Protein AF-A0A538TXD1-F1 (afdb_monomer_lite)

Foldseek 3Di:
DAADDPQFFKFKDWPDAQKDWADRRDNDTDIDGPAAFKTKMKIWTWGPDVVTDDIDMDIDIDHGHQFAKDKDWDDDDQDDWTKIFIDGPPAPDKAKFKDKQPHGVVVVDDPPDDPQFDWDFDDRNRRMTITHDQPQDKMKIKMKIWGQDPNDTGIYIDIDIDGHHVDRDDDDDDD

pLDDT: mean 81.74, std 13.68, range [39.84, 97.25]

Structure (mmCIF, N/CA/C/O backbone):
data_AF-A0A538TXD1-F1
#
_entry.id   AF-A0A538TXD1-F1
#
loop_
_atom_site.group_PDB
_atom_site.id
_atom_site.type_symbol
_atom_site.label_atom_id
_atom_site.label_alt_id
_atom_site.label_comp_id
_atom_site.label_asym_id
_atom_site.label_entity_id
_atom_site.label_seq_id
_atom_site.pdbx_PDB_ins_code
_atom_site.Cartn_x
_atom_site.Cartn_y
_atom_site.Cartn_z
_atom_site.occupancy
_atom_site.B_iso_or_equiv
_atom_site.auth_seq_id
_atom_site.auth_comp_id
_atom_site.auth_asym_id
_atom_site.auth_atom_id
_atom_site.pdbx_PDB_model_num
ATOM 1 N N . MET A 1 1 ? 9.217 -6.188 -18.928 1.00 66.06 1 MET A N 1
ATOM 2 C CA . MET A 1 1 ? 8.935 -5.368 -20.128 1.00 66.06 1 MET A CA 1
ATOM 3 C C . MET A 1 1 ? 9.423 -6.122 -21.347 1.00 66.06 1 MET A C 1
ATOM 5 O O . MET A 1 1 ? 10.410 -6.843 -21.228 1.00 66.06 1 MET A O 1
ATOM 9 N N . ALA A 1 2 ? 8.739 -5.978 -22.479 1.00 72.44 2 ALA A N 1
ATOM 10 C CA . ALA A 1 2 ? 9.218 -6.485 -23.757 1.00 72.44 2 ALA A CA 1
ATOM 11 C C . ALA A 1 2 ? 9.514 -5.292 -24.669 1.00 72.44 2 ALA A C 1
ATOM 13 O O . ALA A 1 2 ? 8.645 -4.440 -24.839 1.00 72.44 2 ALA A O 1
ATOM 14 N N . GLY A 1 3 ? 10.736 -5.215 -25.188 1.00 69.06 3 GLY A N 1
ATOM 15 C CA . GLY A 1 3 ? 11.165 -4.184 -26.129 1.00 69.06 3 GLY A CA 1
ATOM 16 C C . GLY A 1 3 ? 11.505 -4.797 -27.484 1.00 69.06 3 GLY A C 1
ATOM 17 O O . GLY A 1 3 ? 11.808 -5.986 -27.583 1.00 69.06 3 GLY A O 1
ATOM 18 N N . THR A 1 4 ? 11.491 -3.982 -28.532 1.00 80.31 4 THR A N 1
ATOM 19 C CA . THR A 1 4 ? 11.982 -4.352 -29.866 1.00 80.31 4 THR A CA 1
ATOM 20 C C . THR A 1 4 ? 13.003 -3.319 -30.323 1.00 80.31 4 THR A C 1
ATOM 22 O O . THR A 1 4 ? 12.725 -2.126 -30.276 1.00 80.31 4 THR A O 1
ATOM 25 N N . ALA A 1 5 ? 14.171 -3.769 -30.770 1.00 81.38 5 ALA A N 1
ATOM 26 C CA . ALA A 1 5 ? 15.236 -2.936 -31.308 1.00 81.38 5 ALA A CA 1
ATOM 27 C C . ALA A 1 5 ? 16.031 -3.757 -32.329 1.00 81.38 5 ALA A C 1
ATOM 29 O O . ALA A 1 5 ? 16.152 -4.976 -32.197 1.00 81.38 5 ALA A O 1
ATOM 30 N N . SER A 1 6 ? 16.575 -3.092 -33.341 1.00 85.25 6 SER A N 1
ATOM 31 C CA . SER A 1 6 ? 17.364 -3.707 -34.411 1.00 85.25 6 SER A CA 1
ATOM 32 C C . SER A 1 6 ? 18.495 -2.776 -34.830 1.00 85.25 6 SER A C 1
ATOM 34 O O . SER A 1 6 ? 18.346 -1.563 -34.724 1.00 85.25 6 SER A O 1
ATOM 36 N N . GLY A 1 7 ? 19.598 -3.325 -35.349 1.00 83.31 7 GLY A N 1
ATOM 37 C CA . GLY A 1 7 ? 20.714 -2.512 -35.856 1.00 83.31 7 GLY A CA 1
ATOM 38 C C . GLY A 1 7 ? 21.545 -1.820 -34.767 1.00 83.31 7 GLY A C 1
ATOM 39 O O . GLY A 1 7 ? 22.221 -0.830 -35.036 1.00 83.31 7 GLY A O 1
ATOM 40 N N . GLY A 1 8 ? 21.499 -2.324 -33.533 1.00 89.69 8 GLY A N 1
ATOM 41 C CA . GLY A 1 8 ? 22.258 -1.756 -32.429 1.00 89.69 8 GLY A CA 1
ATOM 42 C C . GLY A 1 8 ? 22.201 -2.578 -31.147 1.00 89.69 8 GLY A C 1
ATOM 43 O O . GLY A 1 8 ? 21.507 -3.593 -31.071 1.00 89.69 8 GLY A O 1
ATOM 44 N N . THR A 1 9 ? 22.949 -2.126 -30.146 1.00 93.06 9 THR A N 1
ATOM 45 C CA . THR A 1 9 ? 23.061 -2.758 -28.828 1.00 93.06 9 THR A CA 1
ATOM 46 C C . THR A 1 9 ? 22.161 -2.025 -27.830 1.00 93.06 9 THR A C 1
ATOM 48 O O . THR A 1 9 ? 22.406 -0.845 -27.572 1.00 93.06 9 THR A O 1
ATOM 51 N N . PRO A 1 10 ? 21.124 -2.676 -27.271 1.00 94.00 10 PRO A N 1
ATOM 52 C CA . PRO A 1 10 ? 20.220 -2.048 -26.315 1.00 94.00 10 PRO A CA 1
ATOM 53 C C . PRO A 1 10 ? 20.827 -1.973 -24.911 1.00 94.00 10 PRO A C 1
ATOM 55 O O . PRO A 1 10 ? 21.564 -2.858 -24.478 1.00 94.00 10 PRO A O 1
ATOM 58 N N . THR A 1 11 ? 20.482 -0.931 -24.164 1.00 95.25 11 THR A N 1
ATOM 59 C CA . THR A 1 11 ? 20.796 -0.796 -22.740 1.00 95.25 11 THR A CA 1
ATOM 60 C C . THR A 1 11 ? 19.689 -0.028 -22.033 1.00 95.25 11 THR A C 1
ATOM 62 O O . THR A 1 11 ? 19.297 1.054 -22.465 1.00 95.25 11 THR A O 1
ATOM 65 N N . TRP A 1 12 ? 19.192 -0.579 -20.930 1.00 96.00 12 TRP A N 1
ATOM 66 C CA . TRP A 1 12 ? 18.224 0.074 -20.058 1.00 96.00 12 TRP A CA 1
ATOM 67 C C . TRP A 1 12 ? 18.912 0.846 -18.929 1.00 96.00 12 TRP A C 1
ATOM 69 O O . TRP A 1 12 ? 19.932 0.423 -18.391 1.00 96.00 12 TRP A O 1
ATOM 79 N N . SER A 1 13 ? 18.320 1.960 -18.511 1.00 96.50 13 SER A N 1
ATOM 80 C CA . SER A 1 13 ? 18.758 2.732 -17.346 1.00 96.50 13 SER A CA 1
ATOM 81 C C . SER A 1 13 ? 17.567 3.294 -16.574 1.00 96.50 13 SER A C 1
ATOM 83 O O . SER A 1 13 ? 16.487 3.499 -17.133 1.00 96.50 13 SER A O 1
ATOM 85 N N . VAL A 1 14 ? 17.753 3.520 -15.271 1.00 96.56 14 VAL A N 1
ATOM 86 C CA . VAL A 1 14 ? 16.757 4.188 -14.424 1.00 96.56 14 VAL A CA 1
ATOM 87 C C . VAL A 1 14 ? 16.9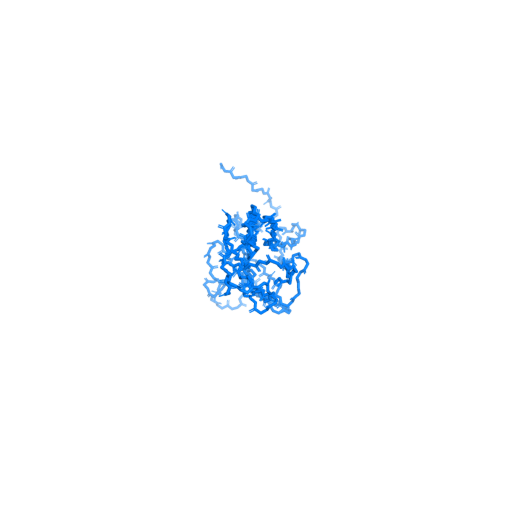79 5.691 -14.516 1.00 96.56 14 VAL A C 1
ATOM 89 O O . VAL A 1 14 ? 18.038 6.181 -14.133 1.00 96.56 14 VAL A O 1
ATOM 92 N N . VAL A 1 15 ? 15.979 6.419 -15.010 1.00 97.25 15 VAL A N 1
ATOM 93 C CA . VAL A 1 15 ? 15.995 7.887 -15.040 1.00 97.25 15 VAL A CA 1
ATOM 94 C C . VAL A 1 15 ? 15.516 8.435 -13.698 1.00 97.25 15 VAL A C 1
ATOM 96 O O . VAL A 1 15 ? 16.112 9.364 -13.157 1.00 97.25 15 VAL A O 1
ATOM 99 N N . SER A 1 16 ? 14.445 7.859 -13.144 1.00 93.94 16 SER A N 1
ATOM 100 C CA . SER A 1 16 ? 13.895 8.244 -11.842 1.00 93.94 16 SER A CA 1
ATOM 101 C C . SER A 1 16 ? 13.027 7.141 -11.227 1.00 93.94 16 SER A C 1
ATOM 103 O O . SER A 1 16 ? 12.546 6.246 -11.923 1.00 93.94 16 SER A O 1
ATOM 105 N N . GLY A 1 17 ? 12.781 7.245 -9.918 1.00 90.00 17 GLY A N 1
ATOM 106 C CA . GLY A 1 17 ? 11.825 6.411 -9.184 1.00 90.00 17 GLY A CA 1
ATOM 107 C C . GLY A 1 17 ? 12.419 5.167 -8.506 1.00 90.00 17 GLY A C 1
ATOM 108 O O . GLY A 1 17 ? 13.592 4.840 -8.698 1.00 90.00 17 GLY A O 1
ATOM 109 N N . PRO A 1 18 ? 11.620 4.476 -7.671 1.00 87.19 18 PRO A N 1
ATOM 110 C CA . PRO A 1 18 ? 12.082 3.374 -6.831 1.00 87.19 18 PRO A CA 1
ATOM 111 C C . PRO A 1 18 ? 12.061 2.046 -7.602 1.00 87.19 18 PRO A C 1
ATOM 113 O O . PRO A 1 18 ? 11.241 1.177 -7.316 1.00 87.19 18 PRO A O 1
ATOM 116 N N . VAL A 1 19 ? 12.926 1.885 -8.608 1.00 91.75 19 VAL A N 1
ATOM 117 C CA . VAL A 1 19 ? 12.963 0.680 -9.458 1.00 91.75 19 VAL A CA 1
ATOM 118 C C . VAL A 1 19 ? 14.360 0.092 -9.616 1.00 91.75 19 VAL A C 1
ATOM 120 O O . VAL A 1 19 ? 15.359 0.804 -9.637 1.00 91.75 19 VAL A O 1
ATOM 123 N N . VAL A 1 20 ? 14.411 -1.231 -9.773 1.00 92.69 20 VAL A N 1
ATOM 124 C CA . VAL A 1 20 ? 15.615 -2.003 -10.100 1.00 92.69 20 VAL A CA 1
ATOM 125 C C . VAL A 1 20 ? 15.367 -2.778 -11.391 1.00 92.69 20 VAL A C 1
ATOM 127 O O . VAL A 1 20 ? 14.340 -3.444 -11.536 1.00 92.69 20 VAL A O 1
ATOM 130 N N . ILE A 1 21 ? 16.310 -2.690 -12.329 1.00 94.88 21 ILE A N 1
ATOM 131 C CA . ILE A 1 21 ? 16.291 -3.436 -13.592 1.00 94.88 21 ILE A CA 1
ATOM 132 C C . ILE A 1 21 ? 17.047 -4.752 -13.379 1.00 94.88 21 ILE A C 1
ATOM 134 O O . ILE A 1 21 ? 18.162 -4.733 -12.865 1.00 94.88 21 ILE A O 1
ATOM 138 N N . GLY A 1 22 ? 16.455 -5.883 -13.770 1.00 94.25 22 GLY A N 1
ATOM 139 C CA . GLY A 1 22 ? 17.062 -7.204 -13.574 1.00 94.25 22 GLY A CA 1
ATOM 140 C C . GLY A 1 22 ? 18.342 -7.402 -14.389 1.00 94.25 22 GLY A C 1
ATOM 141 O O . GLY A 1 22 ? 19.400 -7.666 -13.832 1.00 94.25 22 GLY A O 1
ATOM 142 N N . ASP A 1 23 ? 18.246 -7.253 -15.710 1.00 94.19 23 ASP A N 1
ATOM 143 C CA . ASP A 1 23 ? 19.391 -7.279 -16.628 1.00 94.19 23 ASP A CA 1
ATOM 144 C C . ASP A 1 23 ? 19.273 -6.103 -17.609 1.00 94.19 23 ASP A C 1
ATOM 146 O O . ASP A 1 23 ? 18.448 -6.165 -18.528 1.00 94.19 23 ASP A O 1
ATOM 150 N N . PRO A 1 24 ? 20.036 -5.015 -17.412 1.00 94.94 24 PRO A N 1
ATOM 151 C CA . PRO A 1 24 ? 19.955 -3.830 -18.259 1.00 94.94 24 PRO A CA 1
ATOM 152 C C . PRO A 1 24 ? 20.365 -4.055 -19.718 1.00 94.94 24 PRO A C 1
ATOM 154 O O . PRO A 1 24 ? 19.972 -3.274 -20.578 1.00 94.94 24 PRO A O 1
ATOM 157 N N . SER A 1 25 ? 21.140 -5.104 -20.011 1.00 93.12 25 SER A N 1
ATOM 158 C CA . SER A 1 25 ? 21.646 -5.387 -21.363 1.00 93.12 25 SER A CA 1
ATOM 159 C C . SER A 1 25 ? 20.647 -6.153 -22.233 1.00 93.12 25 SER A C 1
ATOM 161 O O . SER A 1 25 ? 20.776 -6.209 -23.457 1.00 93.12 25 SER A O 1
ATOM 163 N N . LYS A 1 26 ? 19.626 -6.753 -21.611 1.00 91.31 26 LYS A N 1
ATOM 164 C CA . LYS A 1 26 ? 18.587 -7.488 -22.325 1.00 91.31 26 LYS A CA 1
ATOM 165 C C . LYS A 1 26 ? 17.465 -6.558 -22.730 1.00 91.31 26 LYS A C 1
ATOM 167 O O . LYS A 1 26 ? 16.867 -5.866 -21.912 1.00 91.31 26 LYS A O 1
ATOM 172 N N . LEU A 1 27 ? 17.106 -6.651 -24.004 1.00 88.81 27 LEU A N 1
ATOM 173 C CA . LEU A 1 27 ? 15.961 -5.944 -24.558 1.00 88.81 27 LEU A CA 1
ATOM 174 C C . LEU A 1 27 ? 14.657 -6.303 -23.823 1.00 88.81 27 LEU A C 1
ATOM 176 O O . LEU A 1 27 ? 13.857 -5.425 -23.507 1.00 88.81 27 LEU A O 1
ATOM 180 N N . ASN A 1 28 ? 14.504 -7.585 -23.471 1.00 90.25 28 ASN A N 1
ATOM 181 C CA . ASN A 1 28 ? 13.435 -8.089 -22.614 1.00 90.25 28 ASN A CA 1
ATOM 182 C C . ASN A 1 28 ? 13.982 -8.329 -21.208 1.00 90.25 28 ASN A C 1
ATOM 184 O O . ASN A 1 28 ? 14.749 -9.267 -20.985 1.00 90.25 28 ASN A O 1
ATOM 188 N N . THR A 1 29 ? 13.574 -7.488 -20.263 1.00 91.56 29 THR A N 1
ATOM 189 C CA . THR A 1 29 ? 14.082 -7.518 -18.890 1.00 91.56 29 THR A CA 1
ATOM 190 C C . THR A 1 29 ? 12.967 -7.348 -17.861 1.00 91.56 29 THR A C 1
ATOM 192 O O . THR A 1 29 ? 11.883 -6.816 -18.148 1.00 91.56 29 THR A O 1
ATOM 195 N N . GLY A 1 30 ? 13.224 -7.848 -16.654 1.00 90.00 30 GLY A N 1
ATOM 196 C CA . GLY A 1 30 ? 12.372 -7.637 -15.488 1.00 90.00 30 GLY A CA 1
ATOM 197 C C . GLY A 1 30 ? 12.641 -6.270 -14.861 1.00 90.00 30 GLY A C 1
ATOM 198 O O . GLY A 1 30 ? 13.781 -5.810 -14.844 1.00 90.00 30 GLY A O 1
ATOM 199 N N . VAL A 1 31 ? 11.596 -5.635 -14.334 1.00 90.94 31 VAL A N 1
ATOM 200 C CA . VAL A 1 31 ? 11.695 -4.403 -13.541 1.00 90.94 31 VAL A CA 1
ATOM 201 C C . VAL A 1 31 ? 10.952 -4.634 -12.240 1.00 90.94 31 VAL A C 1
ATOM 203 O O . VAL A 1 31 ? 9.803 -5.076 -12.263 1.00 90.94 31 VAL A O 1
ATOM 206 N N . THR A 1 32 ? 11.598 -4.311 -11.127 1.00 87.75 32 THR A N 1
ATOM 207 C CA . THR A 1 32 ? 11.035 -4.482 -9.788 1.00 87.75 32 THR A CA 1
ATOM 208 C C . THR A 1 32 ? 10.950 -3.134 -9.095 1.00 87.75 32 THR A C 1
ATOM 210 O O . THR A 1 32 ? 11.962 -2.453 -8.945 1.00 87.75 32 THR A O 1
ATOM 213 N N . PHE A 1 33 ? 9.753 -2.761 -8.640 1.00 85.50 33 PHE A N 1
ATOM 214 C CA . PHE A 1 33 ? 9.563 -1.603 -7.770 1.00 85.50 33 PHE A CA 1
ATOM 215 C C . PHE A 1 33 ? 9.988 -1.939 -6.333 1.00 85.50 33 PHE A C 1
ATOM 217 O O . PHE A 1 33 ? 9.576 -2.958 -5.774 1.00 85.50 33 PHE A O 1
ATOM 224 N N . THR A 1 34 ? 10.794 -1.072 -5.722 1.00 80.12 34 THR A N 1
ATOM 225 C CA . THR A 1 34 ? 11.216 -1.155 -4.313 1.00 80.12 34 THR A CA 1
ATOM 226 C C . THR A 1 34 ? 10.283 -0.384 -3.369 1.00 80.12 34 THR A C 1
ATOM 228 O O . THR A 1 34 ? 10.443 -0.457 -2.153 1.00 80.12 34 THR A O 1
ATOM 231 N N . GLY A 1 35 ? 9.276 0.307 -3.913 1.00 67.19 35 GLY A N 1
ATOM 232 C CA . GLY A 1 35 ? 8.212 1.007 -3.190 1.00 67.19 35 GLY A CA 1
ATOM 233 C C . GLY A 1 35 ? 7.066 1.410 -4.125 1.00 67.19 35 GLY A C 1
ATOM 234 O O . GLY A 1 35 ? 7.145 1.191 -5.331 1.00 67.19 35 GLY A O 1
ATOM 235 N N . GLY A 1 36 ? 5.992 1.990 -3.582 1.00 71.25 36 GLY A N 1
ATOM 236 C CA . GLY A 1 36 ? 4.953 2.620 -4.405 1.00 71.25 36 GLY A CA 1
ATOM 237 C C . GLY A 1 36 ? 5.449 3.925 -5.036 1.00 71.25 36 GLY A C 1
ATOM 238 O O . GLY A 1 36 ? 6.363 4.561 -4.512 1.00 71.25 36 GLY A O 1
ATOM 239 N N . GLY A 1 37 ? 4.832 4.336 -6.141 1.00 73.69 37 GLY A N 1
ATOM 240 C CA . GLY A 1 37 ? 5.138 5.586 -6.833 1.00 73.69 37 GLY A CA 1
ATOM 241 C C . GLY A 1 37 ? 5.352 5.403 -8.331 1.00 73.69 37 GLY A C 1
ATOM 242 O O . GLY A 1 37 ? 5.082 4.348 -8.904 1.00 73.69 37 GLY A O 1
ATOM 243 N N . SER A 1 38 ? 5.843 6.461 -8.966 1.00 85.56 38 SER A N 1
ATOM 244 C CA . SER A 1 38 ? 6.158 6.482 -10.392 1.00 85.56 38 SER A CA 1
ATOM 245 C C . SER A 1 38 ? 7.659 6.313 -10.625 1.00 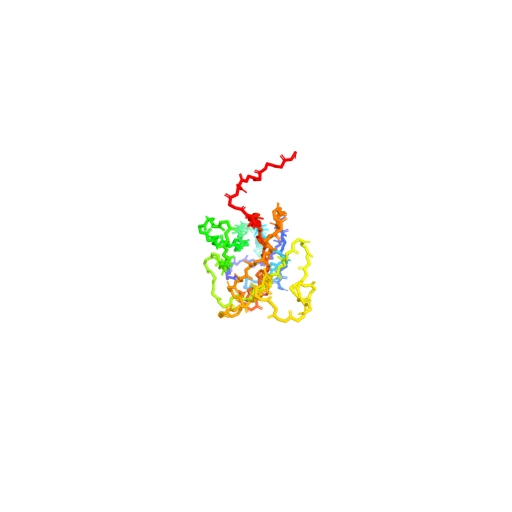85.56 38 SER A C 1
ATOM 247 O O . SER A 1 38 ? 8.480 6.737 -9.808 1.00 85.56 38 SER A O 1
ATOM 249 N N . ALA A 1 39 ? 8.017 5.704 -11.748 1.00 91.44 39 ALA A N 1
ATOM 250 C CA . ALA A 1 39 ? 9.385 5.555 -12.206 1.00 91.44 39 ALA A CA 1
ATOM 251 C C . ALA A 1 39 ? 9.469 5.778 -13.713 1.00 91.44 39 ALA A C 1
ATOM 253 O O . ALA A 1 39 ? 8.557 5.407 -14.450 1.00 91.44 39 ALA A O 1
ATOM 254 N N . ARG A 1 40 ? 10.589 6.342 -14.159 1.00 95.25 40 ARG A N 1
ATOM 255 C CA . ARG A 1 40 ? 10.913 6.489 -15.575 1.00 95.25 40 ARG A CA 1
ATOM 256 C C . ARG A 1 40 ? 12.156 5.681 -15.891 1.00 95.25 40 ARG A C 1
ATOM 258 O O . ARG A 1 40 ? 13.185 5.815 -15.224 1.00 95.25 40 ARG A O 1
ATOM 265 N N . LEU A 1 41 ? 12.060 4.858 -16.922 1.00 96.38 41 LEU A N 1
ATOM 266 C CA . LEU A 1 41 ? 13.167 4.087 -17.468 1.00 96.38 41 LEU A CA 1
ATOM 267 C C . LEU A 1 41 ? 13.504 4.592 -18.864 1.00 96.38 41 LEU A C 1
ATOM 269 O O . LEU A 1 41 ? 12.621 5.067 -19.571 1.00 96.38 41 LEU A O 1
ATOM 273 N N . ARG A 1 42 ? 14.766 4.446 -19.258 1.00 96.00 42 ARG A N 1
ATOM 274 C CA . ARG A 1 42 ? 15.253 4.804 -20.589 1.00 96.00 42 ARG A CA 1
ATOM 275 C C . ARG A 1 42 ? 15.917 3.615 -21.255 1.00 96.00 42 ARG A C 1
ATOM 277 O O . ARG A 1 42 ? 16.833 3.032 -20.673 1.00 96.00 42 ARG A O 1
ATOM 284 N N . LEU A 1 43 ? 15.482 3.295 -22.466 1.00 95.44 43 LEU A N 1
ATOM 285 C CA . LEU A 1 43 ? 16.162 2.401 -23.392 1.00 95.44 43 LEU A CA 1
ATOM 286 C C . LEU A 1 43 ? 17.032 3.233 -24.334 1.00 95.44 43 LEU A C 1
ATOM 288 O O . LEU A 1 43 ? 16.522 4.095 -25.041 1.00 95.44 43 LEU A O 1
ATOM 292 N N . THR A 1 44 ? 18.326 2.937 -24.377 1.00 95.44 44 THR A N 1
ATOM 293 C CA . THR A 1 44 ? 19.267 3.482 -25.362 1.00 95.44 44 THR A CA 1
ATOM 294 C C . THR A 1 44 ? 19.733 2.355 -26.277 1.00 95.44 44 THR A C 1
ATOM 296 O O . THR A 1 44 ? 20.106 1.288 -25.794 1.00 95.44 44 THR A O 1
ATOM 299 N N . VAL A 1 45 ? 19.728 2.570 -27.591 1.00 95.62 45 VAL A N 1
ATOM 300 C CA . VAL A 1 45 ? 20.207 1.609 -28.592 1.00 95.62 45 VAL A CA 1
ATOM 301 C C . VAL A 1 45 ? 21.372 2.228 -29.354 1.00 95.62 45 VAL A C 1
ATOM 303 O O . VAL A 1 45 ? 21.173 3.116 -30.183 1.00 95.62 45 VAL A O 1
ATOM 306 N N . ALA A 1 46 ? 22.579 1.737 -29.076 1.00 94.44 46 ALA A N 1
ATOM 307 C CA . ALA A 1 46 ? 23.797 2.195 -29.735 1.00 94.44 46 ALA A CA 1
ATOM 308 C C . ALA A 1 46 ? 23.951 1.537 -31.110 1.00 94.44 46 ALA A C 1
ATOM 310 O O . ALA A 1 46 ? 23.918 0.309 -31.215 1.00 94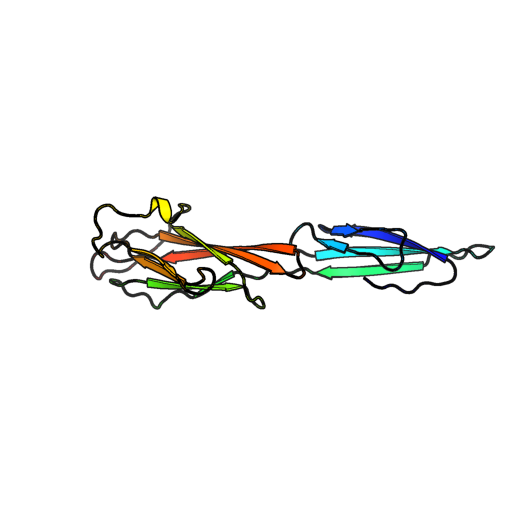.44 46 ALA A O 1
ATOM 311 N N . SER A 1 47 ? 24.126 2.339 -32.161 1.00 93.56 47 SER A N 1
ATOM 312 C CA . SER A 1 47 ? 24.251 1.853 -33.542 1.00 93.56 47 SER A CA 1
ATOM 313 C C . SER A 1 47 ? 25.439 0.902 -33.716 1.00 93.56 47 SER A C 1
ATOM 315 O O . SER A 1 47 ? 26.553 1.208 -33.298 1.00 93.56 47 SER A O 1
ATOM 317 N N . ASN A 1 48 ? 25.235 -0.206 -34.436 1.00 91.94 48 ASN A N 1
ATOM 318 C CA . ASN A 1 48 ? 26.321 -1.101 -34.860 1.00 91.94 48 ASN A CA 1
ATOM 319 C C . ASN A 1 48 ? 26.802 -0.855 -36.308 1.00 91.94 48 ASN A C 1
ATOM 321 O O . ASN A 1 48 ? 27.707 -1.544 -36.780 1.00 91.94 48 ASN A O 1
ATOM 325 N N . ALA A 1 49 ? 26.205 0.109 -37.017 1.00 90.25 49 ALA A N 1
ATOM 326 C CA . ALA A 1 49 ? 26.604 0.492 -38.370 1.00 90.25 49 ALA A CA 1
ATOM 327 C C . ALA A 1 49 ? 27.966 1.211 -38.400 1.00 90.25 49 ALA A C 1
ATOM 329 O O . ALA A 1 49 ? 28.426 1.754 -37.397 1.00 90.25 49 ALA A O 1
ATOM 330 N N . THR A 1 50 ? 28.611 1.233 -39.571 1.00 89.12 50 THR A N 1
ATOM 331 C CA . THR A 1 50 ? 29.839 2.007 -39.813 1.00 89.12 50 THR A CA 1
ATOM 332 C C . THR A 1 50 ? 29.679 2.861 -41.081 1.00 89.12 50 THR A C 1
ATOM 334 O O . THR A 1 50 ? 29.534 2.285 -42.160 1.00 89.12 50 THR A O 1
ATOM 337 N N . PRO A 1 51 ? 29.722 4.207 -40.981 1.00 88.25 51 PRO A N 1
ATOM 338 C CA . PRO A 1 51 ? 29.840 4.987 -39.745 1.00 88.25 51 PRO A CA 1
ATOM 339 C C . PRO A 1 51 ? 28.612 4.811 -38.837 1.00 88.25 51 PRO A C 1
ATOM 341 O O . PRO A 1 51 ? 27.521 4.499 -39.312 1.00 88.25 51 PRO A O 1
ATOM 344 N N . ALA A 1 52 ? 28.805 4.974 -37.529 1.00 89.94 52 ALA A N 1
ATOM 345 C CA . ALA A 1 52 ? 27.724 4.812 -36.565 1.00 89.94 52 ALA A CA 1
ATOM 346 C C . ALA A 1 52 ? 26.684 5.931 -36.709 1.00 89.94 52 ALA A C 1
ATOM 348 O O . ALA A 1 52 ? 27.032 7.106 -36.844 1.00 89.94 52 ALA A O 1
ATOM 349 N N . CYS A 1 53 ? 25.406 5.559 -36.647 1.00 91.25 53 CYS A N 1
ATOM 350 C CA . CYS A 1 53 ? 24.320 6.506 -36.435 1.00 91.25 53 CYS A CA 1
ATOM 351 C C . CYS A 1 53 ? 24.319 6.988 -34.977 1.00 91.25 53 CYS A C 1
ATOM 353 O O . CYS A 1 53 ? 24.899 6.345 -34.101 1.00 91.25 53 CYS A O 1
ATOM 355 N N . ALA A 1 54 ? 23.630 8.098 -34.714 1.00 92.94 54 ALA A N 1
ATOM 356 C CA . ALA A 1 54 ? 23.343 8.515 -33.346 1.00 92.94 54 ALA A CA 1
ATOM 357 C C . ALA A 1 54 ? 22.490 7.463 -32.612 1.00 92.94 54 ALA A C 1
ATOM 359 O O . ALA A 1 54 ? 21.721 6.732 -33.242 1.00 92.94 54 ALA A O 1
ATOM 360 N N . ASP A 1 55 ? 22.614 7.421 -31.287 1.00 93.56 55 ASP A N 1
ATOM 361 C CA . ASP A 1 55 ? 21.854 6.498 -30.447 1.00 93.56 55 ASP A CA 1
ATOM 362 C C . ASP A 1 55 ? 20.348 6.767 -30.549 1.00 93.56 55 ASP A C 1
ATOM 364 O O . ASP A 1 55 ? 19.893 7.913 -30.477 1.00 93.56 55 ASP A O 1
ATOM 368 N N . ALA A 1 56 ? 19.565 5.696 -30.669 1.00 93.62 56 ALA A N 1
ATOM 369 C CA . ALA A 1 56 ? 18.116 5.779 -30.539 1.00 93.62 56 ALA A CA 1
ATOM 370 C C . ALA A 1 56 ? 17.730 5.672 -29.059 1.00 93.62 56 ALA A C 1
ATOM 372 O O . ALA A 1 56 ? 18.266 4.832 -28.336 1.00 93.62 56 ALA A O 1
ATOM 373 N N . ILE A 1 57 ? 16.805 6.520 -28.610 1.00 94.69 57 ILE A N 1
ATOM 374 C CA . ILE A 1 57 ? 16.377 6.601 -27.211 1.00 94.69 57 ILE A CA 1
ATOM 375 C C . ILE A 1 57 ? 14.858 6.465 -27.136 1.00 94.69 57 ILE A C 1
ATOM 377 O O . ILE A 1 57 ? 14.151 7.105 -27.913 1.00 94.69 57 ILE A O 1
ATOM 381 N N . ASP A 1 58 ? 14.376 5.680 -26.176 1.00 94.75 58 ASP A N 1
ATOM 382 C CA . ASP A 1 58 ? 12.963 5.585 -25.812 1.00 94.75 58 ASP A CA 1
ATOM 383 C C . ASP A 1 58 ? 12.792 5.644 -24.286 1.00 94.75 58 ASP A C 1
ATOM 385 O O . ASP A 1 58 ? 13.574 5.044 -23.544 1.00 94.75 58 ASP A O 1
ATOM 389 N N . ASP A 1 59 ? 11.778 6.371 -23.820 1.00 95.19 59 ASP A N 1
ATOM 390 C CA . ASP A 1 59 ? 11.471 6.541 -22.397 1.00 95.19 59 ASP A CA 1
ATOM 391 C C . ASP A 1 59 ? 10.152 5.841 -22.057 1.00 95.19 59 ASP A C 1
ATOM 393 O O . ASP A 1 59 ? 9.130 6.038 -22.711 1.00 95.19 59 ASP A O 1
ATOM 397 N N . VAL A 1 60 ? 10.157 5.067 -20.972 1.00 92.69 60 VAL A N 1
ATOM 398 C CA . VAL A 1 60 ? 8.983 4.350 -20.467 1.00 92.69 60 VAL A CA 1
ATOM 399 C C . VAL A 1 60 ? 8.640 4.865 -19.078 1.00 92.69 60 VAL A C 1
ATOM 401 O O . VAL A 1 60 ? 9.429 4.728 -18.140 1.00 92.69 60 VAL A O 1
ATOM 404 N N . ASP A 1 61 ? 7.437 5.415 -18.939 1.00 92.12 61 ASP A N 1
ATOM 405 C CA . ASP A 1 61 ? 6.869 5.801 -17.652 1.00 92.12 61 ASP A CA 1
ATOM 406 C C . ASP A 1 61 ? 6.044 4.653 -17.065 1.00 92.12 61 ASP A C 1
ATOM 408 O O . ASP A 1 61 ? 5.095 4.151 -17.669 1.00 92.12 61 ASP A O 1
ATOM 412 N N . LEU A 1 62 ? 6.410 4.243 -15.854 1.00 87.38 62 LEU A N 1
ATOM 413 C CA . LEU A 1 62 ? 5.736 3.212 -15.081 1.00 87.38 62 LEU A CA 1
ATOM 414 C C . LEU A 1 62 ? 5.159 3.840 -13.820 1.00 87.38 62 LEU A C 1
ATOM 416 O O . LEU A 1 62 ? 5.842 4.571 -13.106 1.00 87.38 62 LEU A O 1
ATOM 420 N N . ASN A 1 63 ? 3.913 3.511 -13.503 1.00 80.31 63 ASN A N 1
ATOM 421 C CA . ASN A 1 63 ? 3.279 3.976 -12.281 1.00 80.31 63 ASN A CA 1
ATOM 422 C C . ASN A 1 63 ? 2.707 2.805 -11.488 1.00 80.31 63 ASN A C 1
ATOM 424 O O . ASN A 1 63 ? 1.868 2.059 -11.991 1.00 80.31 63 ASN A O 1
ATOM 428 N N . VAL A 1 64 ? 3.138 2.681 -10.234 1.00 73.56 64 VAL A N 1
ATOM 429 C CA . VAL A 1 64 ? 2.576 1.745 -9.263 1.00 73.56 64 VAL A CA 1
ATOM 430 C C . VAL A 1 64 ? 1.873 2.556 -8.188 1.00 73.56 64 VAL A C 1
ATOM 432 O O . VAL A 1 64 ? 2.495 3.100 -7.274 1.00 73.56 64 VAL A O 1
ATOM 435 N N . THR A 1 65 ? 0.551 2.634 -8.291 1.00 63.75 65 THR A N 1
ATOM 436 C CA . THR A 1 65 ? -0.270 3.246 -7.251 1.00 63.75 65 THR A CA 1
ATOM 437 C C . THR A 1 65 ? -0.358 2.281 -6.074 1.00 63.75 65 THR A C 1
ATOM 439 O O . THR A 1 65 ? -0.768 1.131 -6.236 1.00 63.75 65 THR A O 1
ATOM 442 N N . ALA A 1 66 ? 0.020 2.732 -4.877 1.00 58.00 66 ALA A N 1
ATOM 443 C CA . ALA A 1 66 ? -0.316 1.996 -3.667 1.00 58.00 66 ALA A CA 1
ATOM 444 C C . ALA A 1 66 ? -1.848 1.939 -3.565 1.00 58.00 66 ALA A C 1
ATOM 446 O O . ALA A 1 66 ? -2.507 2.979 -3.627 1.00 58.00 66 ALA A O 1
ATOM 447 N N . GLY A 1 67 ? -2.417 0.738 -3.446 1.00 62.28 67 GLY A N 1
ATOM 448 C CA . GLY A 1 67 ? -3.845 0.602 -3.174 1.00 62.28 67 GLY A CA 1
ATOM 449 C C . GLY A 1 67 ? -4.190 1.379 -1.904 1.00 62.28 67 GLY A C 1
ATOM 450 O O . GLY A 1 67 ? -3.493 1.266 -0.895 1.00 62.28 67 GLY A O 1
ATOM 451 N N . THR A 1 68 ? -5.237 2.200 -1.953 1.00 70.88 68 THR A N 1
ATOM 452 C CA . THR A 1 68 ? -5.697 2.906 -0.752 1.00 70.88 68 THR A CA 1
ATOM 453 C C . THR A 1 68 ? -6.454 1.915 0.119 1.00 70.88 68 THR A C 1
ATOM 455 O O . THR A 1 68 ? -7.327 1.200 -0.380 1.00 70.88 68 THR A O 1
ATOM 458 N N . VAL A 1 69 ? -6.128 1.850 1.414 1.00 80.50 69 VAL A N 1
ATOM 459 C CA . VAL A 1 69 ? -6.971 1.104 2.354 1.00 80.50 69 VAL A CA 1
ATOM 460 C C . VAL A 1 69 ? -8.205 1.946 2.641 1.00 80.50 69 VAL A C 1
ATOM 462 O O . VAL A 1 69 ? -8.103 3.077 3.109 1.00 80.50 69 VAL A O 1
ATOM 465 N N . LEU A 1 70 ? -9.373 1.395 2.357 1.00 83.94 70 LEU A N 1
ATOM 466 C CA . LEU A 1 70 ? -10.658 1.992 2.670 1.00 83.94 70 LEU A CA 1
ATOM 467 C C . LEU A 1 70 ? -11.134 1.429 4.003 1.00 83.94 70 LEU A C 1
ATOM 469 O O . LEU A 1 70 ? -11.220 0.212 4.157 1.00 83.94 70 LEU A O 1
ATOM 473 N N . ILE A 1 71 ? -11.468 2.309 4.947 1.00 84.44 71 ILE A N 1
ATOM 474 C CA . ILE A 1 71 ? -12.191 1.937 6.164 1.00 84.44 71 ILE A CA 1
ATOM 475 C C . ILE A 1 71 ? -13.642 2.353 5.972 1.00 84.44 71 ILE A C 1
ATOM 477 O O . ILE A 1 71 ? -13.939 3.538 5.842 1.00 84.44 71 ILE A O 1
ATOM 481 N N . SER A 1 72 ? -14.555 1.387 5.987 1.00 85.81 72 SER A N 1
ATOM 482 C CA . SER A 1 72 ? -15.980 1.687 6.119 1.00 85.81 72 SER A CA 1
ATOM 483 C C . SER A 1 72 ? -16.316 1.751 7.602 1.00 85.81 72 SER A C 1
ATOM 485 O O . SER A 1 72 ? -16.245 0.739 8.304 1.00 85.81 72 SER A O 1
ATOM 487 N N . ALA A 1 73 ? -16.621 2.953 8.084 1.00 76.88 73 ALA A N 1
ATOM 488 C CA . ALA A 1 73 ? -17.074 3.170 9.450 1.00 76.88 73 ALA A CA 1
ATOM 489 C C . ALA A 1 73 ? -18.589 2.910 9.559 1.00 76.88 73 ALA A C 1
ATOM 491 O O . ALA A 1 73 ? -19.333 3.210 8.621 1.00 76.88 73 ALA A O 1
ATOM 492 N N . PRO A 1 74 ? -19.071 2.378 10.692 1.00 75.31 74 PRO A N 1
ATOM 493 C CA . PRO A 1 74 ? -20.502 2.245 10.939 1.00 75.31 74 PRO A CA 1
ATOM 494 C C . PRO A 1 74 ? -21.149 3.620 11.153 1.00 75.31 74 PRO A C 1
ATOM 496 O O . PRO A 1 74 ? -20.480 4.591 11.510 1.00 75.31 74 PRO A O 1
ATOM 499 N N . THR A 1 75 ? -22.474 3.701 11.010 1.00 67.19 75 THR A N 1
ATOM 500 C CA . THR A 1 75 ? -23.231 4.884 11.442 1.00 67.19 75 THR A CA 1
ATOM 501 C C . THR A 1 75 ? -23.006 5.121 12.942 1.00 67.19 75 THR A C 1
ATOM 503 O O . THR A 1 75 ? -23.182 4.173 13.716 1.00 67.19 75 THR A O 1
ATOM 506 N N . PRO A 1 76 ? -22.633 6.338 13.385 1.00 62.09 76 PRO A N 1
ATOM 507 C CA . PRO A 1 76 ? -22.344 6.603 14.790 1.00 62.09 76 PRO A CA 1
ATOM 508 C C . PRO A 1 76 ? -23.549 6.282 15.682 1.00 62.09 76 PRO A C 1
ATOM 510 O O . PRO A 1 76 ? -24.611 6.881 15.543 1.00 62.09 76 PRO A O 1
ATOM 513 N N . GLY A 1 77 ? -23.374 5.356 16.624 1.00 61.34 77 GLY A N 1
ATOM 514 C CA . GLY A 1 77 ? -24.315 5.098 17.712 1.00 61.34 77 GLY A CA 1
ATOM 515 C C . GLY A 1 77 ? -23.581 5.218 19.042 1.00 61.34 77 GLY A C 1
ATOM 516 O O . GLY A 1 77 ? -22.541 4.589 19.217 1.00 61.34 77 GLY A O 1
ATOM 517 N N . CYS A 1 78 ? -24.091 6.032 19.973 1.00 65.00 78 CYS A N 1
ATOM 518 C CA . CYS A 1 78 ? -23.407 6.312 21.245 1.00 65.00 78 CYS A CA 1
ATOM 519 C C . CYS A 1 78 ? -23.187 5.058 22.114 1.00 65.00 78 CYS A C 1
ATOM 521 O O . CYS A 1 78 ? -22.252 5.049 22.901 1.00 65.00 78 CYS A O 1
ATOM 523 N N . ASN A 1 79 ? -24.004 4.009 21.968 1.00 64.25 79 ASN A N 1
ATOM 524 C CA . ASN A 1 79 ? -23.927 2.790 22.772 1.00 64.25 79 ASN A CA 1
ATOM 525 C C . ASN A 1 79 ? -24.104 1.554 21.874 1.00 64.25 79 ASN A C 1
ATOM 527 O O . ASN A 1 79 ? -25.218 1.226 21.468 1.00 64.25 79 ASN A O 1
ATOM 531 N N . GLY A 1 80 ? -23.001 0.901 21.501 1.00 76.94 80 GLY A N 1
ATOM 532 C CA . GLY A 1 80 ? -23.031 -0.201 20.543 1.00 76.94 80 GLY A CA 1
ATOM 533 C C . GLY A 1 80 ? -21.666 -0.833 20.303 1.00 76.94 80 GLY A C 1
ATOM 534 O O . GLY A 1 80 ? -20.632 -0.304 20.700 1.00 76.94 80 GLY A O 1
ATOM 535 N N . ILE A 1 81 ? -21.663 -2.020 19.695 1.00 83.12 81 ILE A N 1
ATOM 536 C CA . ILE A 1 81 ? -20.440 -2.555 19.087 1.00 83.12 81 ILE A CA 1
ATOM 537 C C . ILE A 1 81 ? -20.357 -1.936 17.698 1.00 83.12 81 ILE A C 1
ATOM 539 O O . ILE A 1 81 ? -21.232 -2.159 16.864 1.00 83.12 81 ILE A O 1
ATOM 543 N N . LEU A 1 82 ? -19.318 -1.147 17.460 1.00 87.12 82 LEU A N 1
ATOM 544 C CA . LEU A 1 82 ? -19.067 -0.539 16.161 1.00 87.12 82 LEU A CA 1
ATOM 545 C C . LEU A 1 82 ? -18.328 -1.547 15.293 1.00 87.12 82 LEU A C 1
ATOM 547 O O . LEU A 1 82 ? -17.340 -2.123 15.737 1.00 87.12 82 LEU A O 1
ATOM 551 N N . THR A 1 83 ? -18.826 -1.780 14.081 1.00 89.25 83 THR A N 1
ATOM 552 C CA . THR A 1 83 ? -18.226 -2.719 13.130 1.00 89.25 83 THR A CA 1
ATOM 553 C C . THR A 1 83 ? -17.612 -1.942 11.976 1.00 89.25 83 THR A C 1
ATOM 555 O O . THR A 1 83 ? -18.320 -1.246 11.255 1.00 89.25 83 THR A O 1
A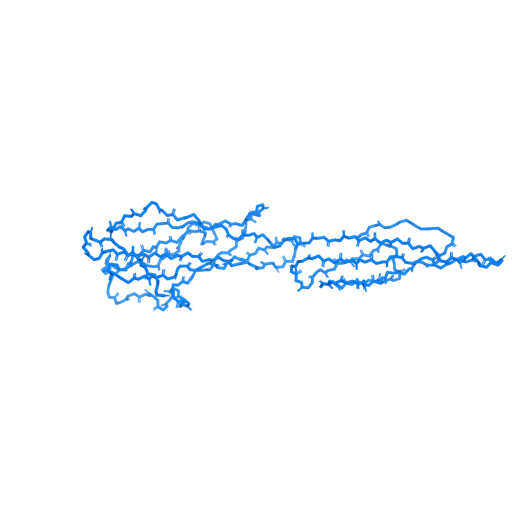TOM 558 N N . TYR A 1 84 ? -16.303 -2.079 11.820 1.00 91.56 84 TYR A N 1
ATOM 559 C CA . TYR A 1 84 ? -15.502 -1.512 10.747 1.00 91.56 84 TYR A CA 1
ATOM 560 C C . TYR A 1 84 ? -15.144 -2.610 9.759 1.00 91.56 84 TYR A C 1
ATOM 562 O O . TYR A 1 84 ? -14.828 -3.733 10.161 1.00 91.56 84 TYR A O 1
ATOM 570 N N . THR A 1 85 ? -15.125 -2.277 8.476 1.00 92.38 85 THR A N 1
ATOM 571 C CA . THR A 1 85 ? -14.583 -3.162 7.442 1.00 92.38 85 THR A CA 1
ATOM 572 C C . THR A 1 85 ? -13.461 -2.466 6.696 1.00 92.38 85 THR A C 1
ATOM 574 O O . THR A 1 85 ? -13.557 -1.273 6.405 1.00 92.38 85 THR A O 1
ATOM 577 N N . ALA A 1 86 ? -12.406 -3.214 6.384 1.00 92.56 86 ALA A N 1
ATOM 578 C CA . ALA A 1 86 ? -11.300 -2.753 5.565 1.00 92.56 86 ALA A CA 1
ATOM 579 C C . ALA A 1 86 ? -11.303 -3.441 4.200 1.00 92.56 86 ALA A C 1
ATOM 581 O O . ALA A 1 86 ? -11.549 -4.643 4.088 1.00 92.56 86 ALA A O 1
ATOM 582 N N . ALA A 1 87 ? -10.989 -2.668 3.170 1.00 90.69 87 ALA A N 1
ATOM 583 C CA . ALA A 1 87 ? -10.732 -3.152 1.823 1.00 90.69 87 ALA A CA 1
ATOM 584 C C . ALA A 1 87 ? -9.540 -2.393 1.238 1.00 90.69 87 ALA A C 1
ATOM 586 O O . ALA A 1 87 ? -9.221 -1.297 1.690 1.00 90.69 87 ALA A O 1
ATOM 587 N N . VAL A 1 88 ? -8.880 -2.965 0.236 1.00 87.75 88 VAL A N 1
ATOM 588 C CA . VAL A 1 88 ? -7.879 -2.251 -0.564 1.00 87.75 88 VAL A CA 1
ATOM 589 C C . VAL A 1 88 ? -8.458 -2.092 -1.957 1.00 87.75 88 VAL A C 1
ATOM 591 O O . VAL A 1 88 ? -8.862 -3.086 -2.560 1.00 87.75 88 VAL A O 1
ATOM 594 N N . ASP A 1 89 ? -8.542 -0.855 -2.442 1.00 82.44 89 ASP A N 1
ATOM 595 C CA . ASP A 1 89 ? -9.170 -0.579 -3.735 1.00 82.44 89 ASP A CA 1
ATOM 596 C C . ASP A 1 89 ? -8.503 -1.380 -4.868 1.00 82.44 89 ASP A C 1
ATOM 598 O O . ASP A 1 89 ? -7.274 -1.445 -4.971 1.00 82.44 89 ASP A O 1
ATOM 602 N N . GLY A 1 90 ? -9.327 -2.052 -5.674 1.00 78.81 90 GLY A N 1
ATOM 603 C CA . GLY A 1 90 ? -8.887 -2.924 -6.765 1.00 78.81 90 GLY A CA 1
ATOM 604 C C . GLY A 1 90 ? -8.103 -4.183 -6.361 1.00 78.81 90 GLY A C 1
ATOM 605 O O . GLY A 1 90 ? -7.546 -4.829 -7.247 1.00 78.81 90 GLY A O 1
ATOM 606 N N . GLN A 1 91 ? -8.024 -4.550 -5.074 1.00 82.62 91 GLN A N 1
ATOM 607 C CA . GLN A 1 91 ? -7.263 -5.718 -4.604 1.00 82.62 91 GLN A CA 1
ATOM 608 C C . GLN A 1 91 ? -8.121 -6.697 -3.792 1.00 82.62 91 GLN A C 1
ATOM 610 O O . GLN A 1 91 ? -8.960 -6.312 -2.979 1.00 82.62 91 GLN A O 1
ATOM 615 N N . THR A 1 92 ? -7.858 -7.994 -3.964 1.00 84.94 92 THR A N 1
ATOM 616 C CA . THR A 1 92 ? -8.504 -9.083 -3.210 1.00 84.94 92 THR A CA 1
ATOM 617 C C . THR A 1 92 ? -7.470 -9.942 -2.492 1.00 84.94 92 THR A C 1
ATOM 619 O O . THR A 1 92 ? -6.325 -10.031 -2.924 1.00 84.94 92 THR A O 1
ATOM 622 N N . GLY A 1 93 ? -7.866 -10.615 -1.409 1.00 86.12 93 GLY A N 1
ATOM 623 C CA . GLY A 1 93 ? -6.980 -11.540 -0.690 1.00 86.12 93 GLY A CA 1
ATOM 624 C C . GLY A 1 93 ? -5.954 -10.867 0.229 1.00 86.12 93 GLY A C 1
ATOM 625 O O . GLY A 1 93 ? -5.103 -11.551 0.789 1.00 86.12 93 GLY A O 1
ATOM 626 N N . CYS A 1 94 ? -6.045 -9.551 0.435 1.00 89.94 94 CYS A N 1
ATOM 627 C CA . CYS A 1 94 ? -5.214 -8.847 1.408 1.00 89.94 94 CYS A CA 1
ATOM 628 C C . CYS A 1 94 ? -5.488 -9.340 2.836 1.00 89.94 94 CYS A C 1
ATOM 630 O O . CYS A 1 94 ? -6.612 -9.730 3.160 1.00 89.94 94 CYS A O 1
ATOM 632 N N . THR A 1 95 ? -4.463 -9.304 3.685 1.00 93.00 95 THR A N 1
ATOM 633 C CA . THR A 1 95 ? -4.566 -9.550 5.129 1.00 93.00 95 THR A CA 1
ATOM 634 C C . THR A 1 95 ? -4.523 -8.244 5.892 1.00 93.00 95 THR A C 1
ATOM 636 O O . THR A 1 95 ? -3.726 -7.368 5.563 1.00 93.00 95 THR A O 1
ATOM 639 N N . PHE A 1 96 ? -5.363 -8.119 6.917 1.00 92.62 96 PHE A N 1
ATOM 640 C CA . PHE A 1 96 ? -5.513 -6.887 7.678 1.00 92.62 96 PHE A CA 1
ATOM 641 C C . PHE A 1 96 ? -5.025 -7.057 9.113 1.00 92.62 96 PHE A C 1
ATOM 643 O O . PHE A 1 96 ? -5.235 -8.082 9.760 1.00 92.62 96 PHE A O 1
ATOM 650 N N . SER A 1 97 ? -4.372 -6.021 9.621 1.00 92.19 97 SER A N 1
ATOM 651 C CA . SER A 1 97 ? -3.968 -5.903 11.016 1.00 92.19 97 SER A CA 1
ATOM 652 C C . SER A 1 97 ? -4.508 -4.594 11.563 1.00 92.19 97 SER A C 1
ATOM 654 O O . SER A 1 97 ? -4.363 -3.550 10.933 1.00 92.19 97 SER A O 1
ATOM 656 N N . TRP A 1 98 ? -5.165 -4.671 12.714 1.00 92.38 98 TRP A N 1
ATOM 657 C CA . TRP A 1 98 ? -5.853 -3.542 13.325 1.00 92.38 98 TRP A CA 1
ATOM 658 C C . TRP A 1 98 ? -5.148 -3.120 14.614 1.00 92.38 98 TRP A C 1
ATOM 660 O O . TRP A 1 98 ? -4.633 -3.963 15.357 1.00 92.38 98 TRP A O 1
ATOM 670 N N . SER A 1 99 ? -5.155 -1.820 14.886 1.00 91.38 99 SER A N 1
ATOM 671 C CA . SER A 1 99 ? -4.695 -1.224 16.139 1.00 91.38 99 SER A CA 1
ATOM 672 C C . SER A 1 99 ? -5.675 -0.164 16.625 1.00 91.38 99 SER A C 1
ATOM 674 O O . SER A 1 99 ? -6.432 0.420 15.849 1.00 91.38 99 SER A O 1
ATOM 676 N N . VAL A 1 100 ? -5.653 0.067 17.935 1.00 89.94 100 VAL A N 1
ATOM 677 C CA . VAL A 1 100 ? -6.387 1.153 18.586 1.00 89.94 100 VAL A CA 1
ATOM 678 C C . VAL A 1 100 ? -5.371 2.024 19.310 1.00 89.94 100 VAL A C 1
ATOM 680 O O . VAL A 1 100 ? -4.563 1.504 20.079 1.00 89.94 100 VAL A O 1
ATOM 683 N N . ASP A 1 101 ? -5.370 3.326 19.033 1.00 88.44 101 ASP A N 1
ATOM 684 C CA . ASP A 1 101 ? -4.436 4.310 19.607 1.00 88.44 101 ASP A CA 1
ATOM 685 C C . ASP A 1 101 ? -2.957 3.908 19.451 1.00 88.44 101 ASP A C 1
ATOM 687 O O . ASP A 1 101 ? -2.152 4.015 20.381 1.00 88.44 101 ASP A O 1
ATOM 691 N N . GLY A 1 102 ? -2.604 3.355 18.286 1.00 86.75 102 GLY A N 1
ATOM 692 C CA . GLY A 1 102 ? -1.261 2.844 17.997 1.00 86.75 102 GLY A CA 1
ATOM 693 C C . GLY A 1 102 ? -0.884 1.553 18.739 1.00 86.75 102 GLY A C 1
ATOM 694 O O . GLY A 1 102 ? 0.252 1.090 18.628 1.00 86.75 102 GLY A O 1
ATOM 695 N N . ARG A 1 103 ? -1.805 0.939 19.494 1.00 86.75 103 ARG A N 1
ATOM 696 C CA . ARG A 1 103 ? -1.573 -0.300 20.254 1.00 86.75 103 ARG A CA 1
ATOM 697 C C . ARG A 1 103 ? -2.214 -1.504 19.575 1.00 86.75 103 ARG A C 1
ATOM 699 O O . ARG A 1 103 ? -3.303 -1.426 19.012 1.00 86.75 103 ARG A O 1
ATOM 706 N N . SER A 1 104 ? -1.547 -2.655 19.669 1.00 83.44 104 SER A N 1
ATOM 707 C CA . SER A 1 104 ? -2.073 -3.921 19.143 1.00 83.44 104 SER A CA 1
ATOM 708 C C . SER A 1 104 ? -3.357 -4.350 19.867 1.00 83.44 104 SER A C 1
ATOM 710 O O . SER A 1 104 ? -3.537 -4.070 21.053 1.00 83.44 104 SER A O 1
ATOM 712 N N . LEU A 1 105 ? -4.226 -5.120 19.210 1.00 78.56 105 LEU A N 1
ATOM 713 C CA . LEU A 1 105 ? -5.444 -5.618 19.868 1.00 78.56 105 LEU A CA 1
ATOM 714 C C . LEU A 1 105 ? -5.161 -6.564 21.045 1.00 78.56 105 LEU A C 1
ATOM 716 O O . LEU A 1 105 ? -5.945 -6.618 21.983 1.00 78.56 105 LEU A O 1
ATOM 720 N N . LYS A 1 106 ? -4.022 -7.275 21.046 1.00 62.84 106 LYS A N 1
ATOM 721 C CA . LYS A 1 106 ? -3.614 -8.140 22.172 1.00 62.84 106 LYS A CA 1
ATOM 722 C C . LYS A 1 106 ? -3.390 -7.352 23.460 1.00 62.84 106 LYS A C 1
ATOM 724 O O . LYS A 1 106 ? -3.652 -7.858 24.542 1.00 62.84 106 LYS A O 1
ATOM 729 N N . THR A 1 107 ? -2.937 -6.108 23.332 1.00 58.47 107 THR A N 1
ATOM 730 C CA . THR A 1 107 ? -2.819 -5.160 24.449 1.00 58.47 107 THR A CA 1
ATOM 731 C C . THR A 1 107 ? -4.149 -4.489 24.811 1.00 58.47 107 THR A C 1
ATOM 733 O O . THR A 1 107 ? -4.201 -3.748 25.784 1.00 58.47 107 THR A O 1
ATOM 736 N N . PHE A 1 108 ? -5.213 -4.760 24.047 1.00 57.59 108 PHE A N 1
ATOM 737 C CA . PHE A 1 108 ? -6.585 -4.291 24.262 1.00 57.59 108 PHE A CA 1
ATOM 738 C C . PHE A 1 108 ? -7.514 -5.400 24.810 1.00 57.59 108 PHE A C 1
ATOM 740 O O . PHE A 1 108 ? -8.721 -5.190 24.926 1.00 57.59 108 PHE A O 1
ATOM 747 N N . LEU A 1 109 ? -6.973 -6.582 25.141 1.00 48.56 109 LEU A N 1
ATOM 748 C CA . LEU A 1 109 ? -7.716 -7.667 25.794 1.00 48.56 109 LEU A CA 1
ATOM 749 C C . LEU A 1 109 ? -8.030 -7.296 27.262 1.00 48.56 109 LEU A C 1
ATOM 751 O O . LEU A 1 109 ? -7.133 -6.806 27.953 1.00 48.56 109 LEU A O 1
ATOM 755 N N . PRO A 1 110 ? -9.263 -7.518 27.756 1.00 50.03 110 PRO A N 1
ATOM 756 C CA . PRO A 1 110 ? -9.658 -7.139 29.110 1.00 50.03 110 PRO A CA 1
ATOM 757 C C . PRO A 1 110 ? -9.269 -8.205 30.150 1.00 50.03 110 PRO A C 1
ATOM 759 O O . PRO A 1 110 ? -8.826 -9.305 29.814 1.00 50.03 110 PRO A O 1
ATOM 762 N N . GLY A 1 111 ? -9.490 -7.874 31.428 1.00 51.97 111 GLY A N 1
ATOM 763 C CA . GLY A 1 111 ? -9.759 -8.852 32.488 1.00 51.97 111 GLY A CA 1
ATOM 764 C C . GLY A 1 111 ? -11.012 -9.700 32.177 1.00 51.97 111 GLY A C 1
ATOM 765 O O . GLY A 1 111 ? -11.302 -9.926 31.005 1.00 51.97 111 GLY A O 1
ATOM 766 N N . PRO A 1 112 ? -11.755 -10.224 33.174 1.00 44.94 112 PRO A N 1
ATOM 767 C CA . PRO A 1 112 ? -12.853 -11.163 32.916 1.00 44.94 112 PRO A CA 1
ATOM 768 C C . PRO A 1 112 ? -13.831 -10.626 31.858 1.00 44.94 112 PRO A C 1
ATOM 770 O O . PRO A 1 112 ? -14.023 -9.417 31.751 1.00 44.94 112 PRO A O 1
ATOM 773 N N . ALA A 1 113 ? -14.383 -11.544 31.059 1.00 49.38 113 ALA A N 1
ATOM 774 C CA . ALA A 1 113 ? -15.135 -11.319 29.823 1.00 49.38 113 ALA A CA 1
ATOM 775 C C . ALA A 1 113 ? -16.481 -10.585 30.008 1.00 49.38 113 ALA A C 1
ATOM 777 O O . ALA A 1 113 ? -17.533 -11.103 29.646 1.00 49.38 113 ALA A O 1
ATOM 778 N N . ASP A 1 114 ? -16.453 -9.375 30.554 1.00 51.34 114 ASP A N 1
ATOM 779 C CA . ASP A 1 114 ? -17.572 -8.450 30.491 1.00 51.34 114 ASP A CA 1
ATOM 780 C C . ASP A 1 114 ? -17.616 -7.804 29.099 1.00 51.34 114 ASP A C 1
ATOM 782 O O . ASP A 1 114 ? -16.651 -7.191 28.637 1.00 51.34 114 ASP A O 1
ATOM 786 N N . ASP A 1 115 ? -18.780 -7.889 28.449 1.00 56.78 115 ASP A N 1
ATOM 787 C CA . ASP A 1 115 ? -19.134 -7.345 27.120 1.00 56.78 115 ASP A CA 1
ATOM 788 C C . ASP A 1 115 ? -19.139 -5.788 27.061 1.00 56.78 115 ASP A C 1
ATOM 790 O O . ASP A 1 115 ? -19.751 -5.143 26.197 1.00 56.78 115 ASP A O 1
ATOM 794 N N . VAL A 1 116 ? -18.465 -5.155 28.026 1.00 61.94 116 VAL A N 1
ATOM 795 C CA . VAL A 1 116 ? -18.380 -3.706 28.241 1.00 61.94 116 VAL A CA 1
ATOM 796 C C . VAL A 1 116 ? -17.310 -3.080 27.343 1.00 61.94 116 VAL A C 1
ATOM 798 O O . VAL A 1 116 ? -17.519 -1.979 26.835 1.00 61.94 116 VAL A O 1
ATOM 801 N N . ARG A 1 117 ? -16.200 -3.785 27.072 1.00 74.69 117 ARG A N 1
ATOM 802 C CA . ARG A 1 117 ? -15.159 -3.360 26.117 1.00 74.69 117 ARG A CA 1
ATOM 803 C C . ARG A 1 117 ? -14.883 -4.456 25.089 1.00 74.69 117 ARG A C 1
ATOM 805 O O . ARG A 1 117 ? -14.729 -5.620 25.436 1.00 74.69 117 ARG A O 1
ATOM 812 N N . VAL A 1 118 ? -14.805 -4.082 23.816 1.00 80.69 118 VAL A N 1
ATOM 813 C CA . VAL A 1 118 ? -14.635 -4.998 22.682 1.00 80.69 118 VAL A CA 1
ATOM 814 C C . VAL A 1 118 ? -13.537 -4.466 21.771 1.00 80.69 118 VAL A C 1
ATOM 816 O O . VAL A 1 118 ? -13.575 -3.313 21.357 1.00 80.69 118 VAL A O 1
ATOM 819 N N . ALA A 1 119 ? -12.582 -5.319 21.417 1.00 86.75 119 ALA A N 1
ATOM 820 C CA . ALA A 1 119 ? -11.596 -5.055 20.376 1.00 86.75 119 ALA A CA 1
ATOM 821 C C . ALA A 1 119 ? -11.225 -6.387 19.718 1.00 86.75 119 ALA A C 1
ATOM 823 O O . ALA A 1 119 ? -10.318 -7.089 20.164 1.00 86.75 119 ALA A O 1
ATOM 824 N N . ARG A 1 120 ? -11.982 -6.786 18.693 1.00 86.25 120 ARG A N 1
ATOM 825 C CA . ARG A 1 120 ? -11.845 -8.113 18.071 1.00 86.25 120 ARG A CA 1
ATOM 826 C C . ARG A 1 120 ? -11.892 -8.036 16.556 1.00 86.25 120 ARG A C 1
ATOM 828 O O . ARG A 1 120 ? -12.612 -7.216 15.993 1.00 86.25 120 ARG A O 1
ATOM 835 N N . VAL A 1 121 ? -11.139 -8.918 15.910 1.00 89.69 121 VAL A N 1
ATOM 836 C CA . VAL A 1 121 ? -11.112 -9.062 14.451 1.00 89.69 121 VAL A CA 1
ATOM 837 C C . VAL A 1 121 ? -11.834 -10.326 14.024 1.00 89.69 121 VAL A C 1
ATOM 839 O O . VAL A 1 121 ? -11.835 -11.327 14.736 1.00 89.69 121 VAL A O 1
ATOM 842 N N . SER A 1 122 ? -12.464 -10.269 12.859 1.00 89.12 122 SER A N 1
ATOM 843 C CA . SER A 1 122 ? -13.205 -11.375 12.260 1.00 89.12 122 SER A CA 1
ATOM 844 C C . SER A 1 122 ? -13.257 -11.228 10.734 1.00 89.12 122 SER A C 1
ATOM 846 O O . SER A 1 122 ? -12.661 -10.309 10.163 1.00 89.12 122 SER A O 1
ATOM 848 N N . GLY A 1 123 ? -13.965 -12.146 10.075 1.00 87.50 123 GLY A N 1
ATOM 849 C CA . GLY A 1 123 ? -14.105 -12.173 8.621 1.00 87.50 123 GLY A CA 1
ATOM 850 C C . GLY A 1 123 ? -12.861 -12.693 7.898 1.00 87.50 123 GLY A C 1
ATOM 851 O O . GLY A 1 123 ? -11.843 -13.029 8.509 1.00 87.50 123 GLY A O 1
ATOM 852 N N . THR A 1 124 ? -12.954 -12.769 6.571 1.00 87.06 124 THR A N 1
ATOM 853 C CA . THR A 1 124 ? -11.862 -13.235 5.708 1.00 87.06 124 THR A CA 1
ATOM 854 C C . THR A 1 124 ? -10.623 -12.371 5.902 1.00 87.06 124 THR A C 1
ATOM 856 O O . THR A 1 124 ? -10.703 -11.143 5.842 1.00 87.06 124 THR A O 1
ATOM 859 N N . ASN A 1 125 ? -9.483 -13.019 6.157 1.00 90.19 125 ASN A N 1
ATOM 860 C CA . ASN A 1 125 ? -8.184 -12.380 6.376 1.00 90.19 125 ASN A CA 1
ATOM 861 C C . ASN A 1 125 ? -8.209 -11.212 7.383 1.00 90.19 125 ASN A C 1
ATOM 863 O O . ASN A 1 125 ? -7.432 -10.262 7.259 1.00 90.19 125 ASN A O 1
ATOM 867 N N . PHE A 1 126 ? -9.108 -11.283 8.373 1.00 90.94 126 PHE A N 1
ATOM 868 C CA . PHE A 1 126 ? -9.282 -10.278 9.427 1.00 90.94 126 PHE A CA 1
ATOM 869 C C . PHE A 1 126 ? -9.772 -8.903 8.933 1.00 90.94 126 PHE A C 1
ATOM 871 O O . PHE A 1 126 ? -9.531 -7.884 9.580 1.00 90.94 126 PHE A O 1
ATOM 878 N N . GLY A 1 127 ? -10.479 -8.852 7.799 1.00 90.81 127 GLY A N 1
ATOM 879 C CA . GLY A 1 127 ? -10.980 -7.603 7.210 1.00 90.81 127 GLY A CA 1
ATOM 880 C C . GLY A 1 127 ? -12.094 -6.897 7.993 1.00 90.81 127 GLY A C 1
ATOM 881 O O . GLY A 1 127 ? -12.457 -5.780 7.639 1.00 90.81 127 GLY A O 1
ATOM 882 N N . THR A 1 128 ? -12.648 -7.508 9.045 1.00 90.88 128 THR A N 1
ATOM 883 C CA . THR A 1 128 ? -13.682 -6.899 9.899 1.00 90.88 128 THR A CA 1
ATOM 884 C C . THR A 1 128 ? -13.153 -6.674 11.310 1.00 90.88 128 THR A C 1
ATOM 886 O O . THR A 1 128 ? -12.627 -7.599 11.928 1.00 90.88 128 THR A O 1
ATOM 889 N N . PHE A 1 129 ? -13.350 -5.474 11.853 1.00 91.81 129 PHE A N 1
ATOM 890 C CA . PHE A 1 129 ? -12.967 -5.104 13.213 1.00 91.81 129 PHE A CA 1
ATOM 891 C C . PHE A 1 129 ? -14.168 -4.605 14.011 1.00 91.81 129 PHE A C 1
ATOM 893 O O . PHE A 1 129 ? -14.972 -3.817 13.523 1.00 91.81 129 PHE A O 1
ATOM 900 N N . GLN A 1 130 ? -14.293 -5.070 15.249 1.00 89.06 130 GLN A N 1
ATOM 901 C CA . GLN A 1 130 ? -15.350 -4.673 16.168 1.00 89.06 130 GLN A CA 1
ATOM 902 C C . GLN A 1 130 ? -14.772 -3.957 17.381 1.00 89.06 130 GLN A C 1
ATOM 904 O O . GLN A 1 130 ? -13.865 -4.481 18.031 1.00 89.06 130 GLN A O 1
ATOM 909 N N . PHE A 1 131 ? -15.339 -2.789 17.690 1.00 87.75 131 PHE A N 1
ATOM 910 C CA . PHE A 1 131 ? -14.859 -1.885 18.728 1.00 87.75 131 PHE A CA 1
ATOM 911 C C . PHE A 1 131 ? -15.957 -1.460 19.708 1.00 87.75 131 PHE A C 1
ATOM 913 O O . PHE A 1 131 ? -17.061 -1.068 19.309 1.00 87.75 131 PHE A O 1
ATOM 920 N N . ARG A 1 132 ? -15.625 -1.489 21.001 1.00 84.81 132 ARG A N 1
ATOM 921 C CA . ARG A 1 132 ? -16.384 -0.880 22.090 1.00 84.81 132 ARG A CA 1
ATOM 922 C C . ARG A 1 132 ? -15.457 -0.452 23.233 1.00 84.81 132 ARG A C 1
ATOM 924 O O . ARG A 1 132 ? -14.673 -1.272 23.699 1.00 84.81 132 ARG A O 1
ATOM 931 N N . ALA A 1 133 ? -15.581 0.783 23.712 1.00 83.06 133 ALA A N 1
ATOM 932 C CA . ALA A 1 133 ? -14.821 1.323 24.845 1.00 83.06 133 ALA A CA 1
ATOM 933 C C . ALA A 1 133 ? -15.699 2.005 25.912 1.00 83.06 133 ALA A C 1
ATOM 935 O O . ALA A 1 133 ? -15.398 1.871 27.097 1.00 83.06 133 ALA A O 1
ATOM 936 N N . LEU A 1 134 ? -16.798 2.664 25.503 1.00 81.25 134 LEU A N 1
ATOM 937 C CA . LEU A 1 134 ? -17.772 3.337 26.386 1.00 81.25 134 LEU A CA 1
ATOM 938 C C . LEU A 1 134 ? -17.141 4.278 27.437 1.00 81.25 134 LEU A C 1
ATOM 940 O O . LEU A 1 134 ? -17.605 4.337 28.573 1.00 81.25 134 LEU A O 1
ATOM 944 N N . ASP A 1 135 ? -16.082 5.007 27.089 1.00 81.25 135 ASP A N 1
ATOM 945 C CA . ASP A 1 135 ? -15.320 5.849 28.025 1.00 81.25 135 ASP A CA 1
ATOM 946 C C . ASP A 1 135 ? -15.349 7.349 27.699 1.00 81.25 135 ASP A C 1
ATOM 948 O O . ASP A 1 135 ? -14.692 8.133 28.379 1.00 81.25 135 ASP A O 1
ATOM 952 N N . ASN A 1 136 ? -16.158 7.774 26.721 1.00 78.94 136 ASN A N 1
ATOM 953 C CA . ASN A 1 136 ? -16.225 9.155 26.220 1.00 78.94 136 ASN A CA 1
ATOM 954 C C . ASN A 1 136 ? -14.898 9.688 25.649 1.00 78.94 136 ASN A C 1
ATOM 956 O O . ASN A 1 136 ? -14.785 10.892 25.414 1.00 78.94 136 ASN A O 1
ATOM 960 N N . LEU A 1 137 ? -13.903 8.831 25.408 1.00 83.00 137 LEU A N 1
ATOM 961 C CA . LEU A 1 137 ? -12.635 9.236 24.811 1.00 83.00 137 LEU A CA 1
ATOM 962 C C . LEU A 1 137 ? -12.688 9.072 23.285 1.00 83.00 137 LEU A C 1
ATOM 964 O O . LEU A 1 137 ? -13.340 8.162 22.765 1.00 83.00 137 LEU A O 1
ATOM 968 N N . CYS A 1 138 ? -12.010 9.971 22.560 1.00 84.88 138 CYS A N 1
ATOM 969 C CA . CYS A 1 138 ? -11.790 9.795 21.124 1.00 84.88 138 CYS A CA 1
ATOM 970 C C . CYS A 1 138 ? -10.644 8.775 20.947 1.00 84.88 138 CYS A C 1
ATOM 972 O O . CYS A 1 138 ? -9.538 8.991 21.442 1.00 84.88 138 CYS A O 1
ATOM 974 N N . HIS A 1 139 ? -10.907 7.695 20.218 1.00 85.50 139 HIS A N 1
ATOM 975 C CA . HIS A 1 139 ? -9.949 6.651 19.864 1.00 85.50 139 HIS A CA 1
ATOM 976 C C . HIS A 1 139 ? -9.577 6.724 18.382 1.00 85.50 139 HIS A C 1
ATOM 978 O O . HIS A 1 139 ? -10.423 7.015 17.530 1.00 85.50 139 HIS A O 1
ATOM 984 N N . SER A 1 140 ? -8.319 6.419 18.069 1.00 90.38 140 SER A N 1
ATOM 985 C CA . SER A 1 140 ? -7.834 6.218 16.701 1.00 90.38 140 SER A CA 1
ATOM 986 C C . SER A 1 140 ? -7.949 4.742 16.338 1.00 90.38 140 SER A C 1
ATOM 988 O O . SER A 1 140 ? -7.296 3.900 16.954 1.00 90.38 140 SER A O 1
ATOM 990 N N . ILE A 1 141 ? -8.770 4.425 15.340 1.00 91.00 141 ILE A N 1
ATOM 991 C CA . ILE A 1 141 ? -8.849 3.093 14.746 1.00 91.00 141 ILE A CA 1
ATOM 992 C C . ILE A 1 141 ? -7.939 3.074 13.529 1.00 91.00 141 ILE A C 1
ATOM 994 O O . ILE A 1 141 ? -8.161 3.796 12.559 1.00 91.00 141 ILE A O 1
ATOM 998 N N . GLU A 1 142 ? -6.921 2.231 13.577 1.00 93.12 142 GLU A N 1
ATOM 999 C CA . GLU A 1 142 ? -5.914 2.101 12.534 1.00 93.12 142 GLU A CA 1
ATOM 1000 C C . GLU A 1 142 ? -5.977 0.709 11.918 1.00 93.12 142 GLU A C 1
ATOM 1002 O O . GLU A 1 142 ? -6.168 -0.293 12.611 1.00 93.12 142 GLU A O 1
ATOM 1007 N N . VAL A 1 143 ? -5.771 0.643 10.606 1.00 93.44 143 VAL A N 1
ATOM 1008 C CA . VAL A 1 143 ? -5.630 -0.614 9.877 1.00 93.44 143 VAL A CA 1
ATOM 1009 C C . VAL A 1 143 ? -4.410 -0.558 8.972 1.00 93.44 143 VAL A C 1
ATOM 1011 O O . VAL A 1 143 ? -4.167 0.430 8.277 1.00 93.44 143 VAL A O 1
ATOM 1014 N N . ALA A 1 144 ? -3.644 -1.642 8.966 1.00 91.38 144 ALA A N 1
ATOM 1015 C CA . ALA A 1 144 ? -2.637 -1.919 7.958 1.00 91.38 144 ALA A CA 1
ATOM 1016 C C . ALA A 1 144 ? -3.063 -3.142 7.142 1.00 91.38 144 ALA A C 1
ATOM 1018 O O . ALA A 1 144 ? -3.425 -4.176 7.707 1.00 91.38 144 ALA A O 1
ATOM 1019 N N . ALA A 1 145 ? -3.005 -3.017 5.821 1.00 91.50 145 ALA A N 1
ATOM 1020 C CA . ALA A 1 145 ? -3.268 -4.089 4.876 1.00 91.50 145 ALA A CA 1
ATOM 1021 C C . ALA A 1 145 ? -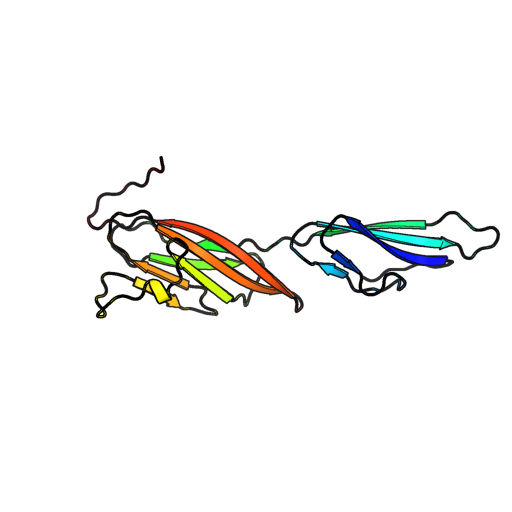1.956 -4.567 4.251 1.00 91.50 145 ALA A C 1
ATOM 1023 O O . ALA A 1 145 ? -1.108 -3.751 3.890 1.00 91.50 145 ALA A O 1
ATOM 1024 N N . THR A 1 146 ? -1.831 -5.878 4.074 1.00 90.19 146 THR A N 1
ATOM 1025 C CA . THR A 1 146 ? -0.745 -6.525 3.336 1.00 90.19 146 THR A CA 1
ATOM 1026 C C . THR A 1 146 ? -1.349 -7.340 2.201 1.00 90.19 146 THR A C 1
ATOM 1028 O O . THR A 1 146 ? -2.154 -8.237 2.449 1.00 90.19 146 THR A O 1
ATOM 1031 N N . CYS A 1 147 ? -0.968 -7.042 0.963 1.00 85.44 147 CYS A N 1
ATOM 1032 C CA . CYS A 1 147 ? -1.469 -7.704 -0.241 1.00 85.44 147 CYS A CA 1
ATOM 1033 C C . CYS A 1 147 ? -0.303 -8.311 -1.029 1.00 85.44 147 CYS A C 1
ATOM 1035 O O . CYS A 1 147 ? 0.781 -7.730 -1.069 1.00 85.44 147 CYS A O 1
ATOM 1037 N N . SER A 1 148 ? -0.533 -9.442 -1.697 1.00 82.56 148 SER A N 1
ATOM 1038 C CA . SER A 1 148 ? 0.411 -9.996 -2.672 1.00 82.56 148 SER A CA 1
ATOM 1039 C C . SER A 1 148 ? -0.046 -9.633 -4.080 1.00 82.56 148 SER A C 1
ATOM 1041 O O . SER A 1 148 ? -1.031 -10.179 -4.569 1.00 82.56 148 SER A O 1
ATOM 1043 N N . VAL A 1 149 ? 0.671 -8.724 -4.736 1.00 74.69 149 VAL A N 1
ATOM 1044 C CA . VAL A 1 149 ? 0.388 -8.284 -6.107 1.00 74.69 149 VAL A CA 1
ATOM 1045 C C . VAL A 1 149 ? 1.499 -8.813 -7.003 1.00 74.69 149 VAL A C 1
ATOM 1047 O O . VAL A 1 149 ? 2.656 -8.440 -6.838 1.00 74.69 149 VAL A O 1
ATOM 1050 N N . ASN A 1 150 ? 1.172 -9.721 -7.928 1.00 71.06 150 ASN A N 1
ATOM 1051 C CA . ASN A 1 150 ? 2.149 -10.356 -8.829 1.00 71.06 150 ASN A CA 1
ATOM 1052 C C . ASN A 1 150 ? 3.359 -10.981 -8.099 1.00 71.06 150 ASN A C 1
ATOM 1054 O O . ASN A 1 150 ? 4.489 -10.903 -8.571 1.00 71.06 150 ASN A O 1
ATOM 1058 N N . GLY A 1 151 ? 3.126 -11.575 -6.924 1.00 69.88 151 GLY A N 1
ATOM 1059 C CA . GLY A 1 151 ? 4.177 -12.180 -6.096 1.00 69.88 151 GLY A CA 1
ATOM 1060 C C . GLY A 1 151 ? 4.973 -11.195 -5.232 1.00 69.88 151 GLY A C 1
ATOM 1061 O O . GLY A 1 151 ? 5.798 -11.640 -4.440 1.00 69.88 151 GLY A O 1
ATOM 1062 N N . GLN A 1 152 ? 4.705 -9.889 -5.326 1.00 72.62 152 GLN A N 1
ATOM 1063 C CA . GLN A 1 152 ? 5.326 -8.868 -4.486 1.00 72.62 152 GLN A CA 1
ATOM 1064 C C . GLN A 1 152 ? 4.419 -8.486 -3.317 1.00 72.62 152 GLN A C 1
ATOM 1066 O O . GLN A 1 152 ? 3.209 -8.317 -3.476 1.00 72.62 152 GLN A O 1
ATOM 1071 N N . THR A 1 153 ? 5.010 -8.322 -2.135 1.00 78.94 153 THR A N 1
ATOM 1072 C CA . THR A 1 153 ? 4.287 -7.891 -0.934 1.00 78.94 153 THR A CA 1
ATOM 1073 C C . THR A 1 153 ? 4.154 -6.371 -0.912 1.00 78.94 153 THR A C 1
ATOM 1075 O O . THR A 1 153 ? 5.147 -5.652 -0.809 1.00 78.94 153 THR A O 1
ATOM 1078 N N . CYS A 1 154 ? 2.922 -5.877 -0.962 1.00 78.44 154 CYS A N 1
ATOM 1079 C CA . CYS A 1 154 ? 2.585 -4.462 -0.843 1.00 78.44 154 CYS A CA 1
ATOM 1080 C C . CYS A 1 154 ? 1.896 -4.202 0.499 1.00 78.44 154 CYS A C 1
ATOM 1082 O O . CYS A 1 154 ? 1.075 -5.009 0.938 1.00 78.44 154 CYS A O 1
ATOM 1084 N N . THR A 1 155 ? 2.200 -3.068 1.135 1.00 84.62 155 THR A N 1
ATOM 1085 C CA . THR A 1 155 ? 1.538 -2.655 2.381 1.00 84.62 155 THR A CA 1
ATOM 1086 C C . THR A 1 155 ? 0.888 -1.289 2.229 1.00 84.62 155 THR A C 1
ATOM 1088 O O . THR A 1 155 ? 1.408 -0.424 1.526 1.00 84.62 155 THR A O 1
ATOM 1091 N N . ALA A 1 156 ? -0.253 -1.102 2.883 1.00 84.25 156 ALA A N 1
ATOM 1092 C CA . ALA A 1 156 ? -0.978 0.161 2.910 1.00 84.25 156 ALA A CA 1
ATOM 1093 C C . ALA A 1 156 ? -1.611 0.372 4.291 1.00 84.25 156 ALA A C 1
ATOM 1095 O O . ALA A 1 156 ? -1.808 -0.585 5.042 1.00 84.25 156 ALA A O 1
ATOM 1096 N N . ARG A 1 157 ? -1.901 1.626 4.653 1.00 88.75 157 ARG A N 1
ATOM 1097 C CA . ARG A 1 157 ? -2.469 1.991 5.958 1.00 88.75 157 ARG A CA 1
ATOM 1098 C C . ARG A 1 157 ? -3.615 2.978 5.800 1.00 88.75 157 ARG A C 1
ATOM 1100 O O . ARG A 1 157 ? -3.594 3.800 4.890 1.00 88.75 157 ARG A O 1
ATOM 1107 N N . ALA A 1 158 ? -4.565 2.917 6.721 1.00 89.62 158 ALA A N 1
ATOM 1108 C CA . ALA A 1 158 ? -5.590 3.933 6.905 1.00 89.62 158 ALA A CA 1
ATOM 1109 C C . ALA A 1 158 ? -5.921 4.084 8.389 1.00 89.62 158 ALA A C 1
ATOM 1111 O O . ALA A 1 158 ? -5.662 3.183 9.192 1.00 89.62 158 ALA A O 1
ATOM 1112 N N . SER A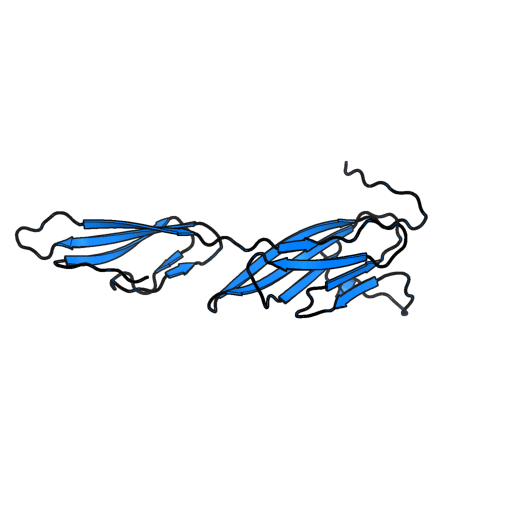 1 159 ? -6.514 5.219 8.743 1.00 90.75 159 SER A N 1
ATOM 1113 C CA . SER A 1 159 ? -7.030 5.461 10.082 1.00 90.75 159 SER A CA 1
ATOM 1114 C C . SER A 1 159 ? -8.342 6.235 10.045 1.00 90.75 159 SER A C 1
ATOM 1116 O O . SER A 1 159 ? -8.655 6.939 9.085 1.00 90.75 159 SER A O 1
ATOM 1118 N N . THR A 1 160 ? -9.130 6.081 11.101 1.00 89.19 160 THR A N 1
ATOM 1119 C CA . THR A 1 160 ? -10.341 6.858 11.362 1.00 89.19 160 THR A CA 1
ATOM 1120 C C . THR A 1 160 ? -10.478 7.085 12.864 1.00 89.19 160 THR A C 1
ATOM 1122 O O . THR A 1 160 ? -9.896 6.346 13.656 1.00 89.19 160 THR A O 1
ATOM 1125 N N . THR A 1 161 ? -11.226 8.103 13.277 1.00 88.19 161 THR A N 1
ATOM 1126 C CA . THR A 1 161 ? -11.443 8.409 14.694 1.00 88.19 161 THR A CA 1
ATOM 1127 C C . THR A 1 161 ? -12.871 8.108 15.111 1.00 88.19 161 THR A C 1
ATOM 1129 O O . THR A 1 161 ? -13.811 8.186 14.318 1.00 88.19 161 THR A O 1
ATOM 1132 N N . VAL A 1 162 ? -13.043 7.752 16.380 1.00 85.62 162 VAL A N 1
ATOM 1133 C CA . VAL A 1 162 ? -14.352 7.442 16.948 1.00 85.62 162 VAL A CA 1
ATOM 1134 C C . VAL A 1 162 ? -14.429 7.837 18.411 1.00 85.62 162 VAL A C 1
ATOM 1136 O O . VAL A 1 162 ? -13.466 7.653 19.143 1.00 85.62 162 VAL A O 1
ATOM 1139 N N . THR A 1 163 ? -15.600 8.293 18.850 1.00 82.19 163 THR A N 1
ATOM 1140 C CA . THR A 1 163 ? -15.948 8.370 20.274 1.00 82.19 163 THR A CA 1
ATOM 1141 C C . THR A 1 163 ? -17.166 7.528 20.552 1.00 82.19 163 THR A C 1
ATOM 1143 O O . THR A 1 163 ? -18.133 7.543 19.788 1.00 82.19 163 THR A O 1
ATOM 1146 N N . GLN A 1 164 ? -17.125 6.818 21.674 1.00 77.56 164 GLN A N 1
ATOM 1147 C CA . GLN A 1 164 ? -18.285 6.135 22.216 1.00 77.56 164 GLN A CA 1
ATOM 1148 C C . GLN A 1 164 ? -18.682 6.756 23.535 1.00 77.56 164 GLN A C 1
ATOM 1150 O O . GLN A 1 164 ? -17.867 6.916 24.443 1.00 77.56 164 GLN A O 1
ATOM 1155 N N . CYS A 1 165 ? -19.954 7.100 23.616 1.00 70.44 165 CYS A N 1
ATOM 1156 C CA . CYS A 1 165 ? -20.486 7.813 24.744 1.00 70.44 165 CYS A CA 1
ATOM 1157 C C . CYS A 1 165 ? -20.777 6.793 25.859 1.00 70.44 165 CYS A C 1
ATOM 1159 O O . CYS A 1 165 ? -21.505 5.827 25.643 1.00 70.44 165 CYS A O 1
ATOM 1161 N N . ALA A 1 166 ? -20.239 6.992 27.062 1.00 66.44 166 ALA A N 1
ATOM 1162 C CA . ALA A 1 166 ? -20.620 6.202 28.236 1.00 66.44 166 ALA A CA 1
ATOM 1163 C C . ALA A 1 166 ? -22.111 6.414 28.586 1.00 66.44 166 ALA A C 1
ATOM 1165 O O . ALA A 1 166 ? -22.756 5.546 29.167 1.00 66.44 166 ALA A O 1
ATOM 1166 N N . THR A 1 167 ? -22.655 7.579 28.202 1.00 59.81 167 THR A N 1
ATOM 1167 C CA . THR A 1 167 ? -24.074 7.987 28.235 1.00 59.81 167 THR A CA 1
ATOM 1168 C C . THR A 1 167 ? -24.367 8.861 27.003 1.00 59.81 167 THR A C 1
ATOM 1170 O O . THR A 1 167 ? -23.435 9.369 26.403 1.00 59.81 167 THR A O 1
ATOM 1173 N N . THR A 1 168 ? -25.619 9.035 26.572 1.00 52.56 168 THR A N 1
ATOM 1174 C CA . THR A 1 168 ? -26.043 9.510 25.226 1.00 52.56 168 THR A CA 1
ATOM 1175 C C . THR A 1 168 ? -25.611 10.917 24.734 1.00 52.56 168 THR A C 1
ATOM 1177 O O . THR A 1 168 ? -26.206 11.404 23.777 1.00 52.56 168 THR A O 1
ATOM 1180 N N . SER A 1 169 ? -24.610 11.601 25.299 1.00 50.34 169 SER A N 1
ATOM 1181 C CA . SER A 1 169 ? -24.159 12.924 24.815 1.00 50.34 169 SER A CA 1
ATOM 1182 C C . SER A 1 169 ? -22.879 12.851 23.969 1.00 50.34 169 SER A C 1
ATOM 1184 O O . SER A 1 169 ? -21.885 12.273 24.399 1.00 50.34 169 SER A O 1
ATOM 1186 N N . GLN A 1 170 ? -22.900 13.466 22.780 1.00 49.41 170 GLN A N 1
ATOM 1187 C CA . GLN A 1 170 ? -21.913 13.316 21.701 1.00 49.41 170 GLN A CA 1
ATOM 1188 C C . GLN A 1 170 ? -21.108 14.616 21.459 1.00 49.41 170 GLN A C 1
ATOM 1190 O O . GLN A 1 170 ? -21.688 15.699 21.474 1.00 49.41 170 GLN A O 1
ATOM 1195 N N . GLY A 1 171 ? -19.803 14.505 21.163 1.00 49.50 171 GLY A N 1
ATOM 1196 C CA . GLY A 1 171 ? -19.000 15.565 20.524 1.00 49.50 171 GLY A CA 1
ATOM 1197 C C . GLY A 1 171 ? -17.476 15.348 20.597 1.00 49.50 171 GLY A C 1
ATOM 1198 O O . GLY A 1 171 ? -16.909 15.438 21.679 1.00 49.50 171 GLY A O 1
ATOM 1199 N N . CYS A 1 172 ? -16.796 15.106 19.461 1.00 47.81 172 CYS A N 1
ATOM 1200 C CA . CYS A 1 172 ? -15.333 15.283 19.342 1.00 47.81 172 CYS A CA 1
ATOM 1201 C C . CYS A 1 172 ? -15.064 16.652 18.701 1.00 47.81 172 CYS A C 1
ATOM 1203 O O . CYS A 1 172 ? -15.465 16.874 17.562 1.00 47.81 172 CYS A O 1
ATOM 1205 N N . ASN A 1 173 ? -14.313 17.516 19.382 1.00 48.47 173 ASN A N 1
ATOM 1206 C CA . ASN A 1 173 ? -13.531 18.580 18.750 1.00 48.47 173 ASN A CA 1
ATOM 1207 C C . ASN A 1 173 ? -12.069 18.362 19.144 1.00 48.47 173 ASN A C 1
ATOM 1209 O O . ASN A 1 173 ? -11.767 18.167 20.321 1.00 48.47 173 ASN A O 1
ATOM 1213 N N . LYS A 1 174 ? -11.173 18.357 18.157 1.00 39.84 174 LYS A N 1
ATOM 1214 C CA . LYS A 1 174 ? -9.727 18.329 18.392 1.00 39.84 174 LYS A CA 1
ATOM 1215 C C . LYS A 1 174 ? -9.259 19.773 18.663 1.00 39.84 174 LYS A C 1
ATOM 1217 O O . LYS A 1 174 ? -9.727 20.648 17.935 1.00 39.84 174 LYS A O 1
ATOM 1222 N N . PRO A 1 175 ? -8.409 20.038 19.674 1.00 49.03 175 PRO A N 1
ATOM 1223 C CA . PRO A 1 175 ? -7.733 21.330 19.790 1.00 49.03 175 PRO A CA 1
ATOM 1224 C C . PRO A 1 175 ? -6.784 21.583 18.611 1.00 49.03 175 PRO A C 1
ATOM 1226 O O . PRO A 1 175 ? -6.248 20.596 18.047 1.00 49.03 175 PRO A O 1
#

Radius of gyration: 25.16 Å; chains: 1; bounding box: 56×35×73 Å

Sequence (175 aa):
MAGTASGGTPTWSVVSGPVVIGDPSKLNTGVTFTGGGSARLRLTVASNATPACADAIDDVDLNVTAGTVLISAPTPGCNGILTYTAAVDGQTGCTFSWSVDGRSLKTFLPGPADDVRVARVSGTNFGTFQFRALDNLCHSIEVAATCSVNGQTCTARASTTVTQCATTSQGCNKP

Organism: Eiseniibacteriota bacterium (NCBI:txid2212470)

Secondary structure (DSSP, 8-state):
------SEEEEEEEEESSEEES-TT-SS--EEESSSEEEEEEEEEEE-SSSPPPPEEEEEEEEEPPPPEEEEPPPP-SSS-EEEEEEETTB-S-EEEEEETTEEGGGG--SS--TTSEEEEESGGG-EEEEE--SS-EEEEEEEEEEEETTEEEEEEEEEEEE--SSS-------